Protein AF-A0AB34FHB7-F1 (afdb_monomer_lite)

pLDDT: mean 88.12, std 9.88, range [43.81, 97.0]

Organism: NCBI:txid1247861

InterPro domains:
  IPR056884 Nephrocystin 3-like, N-terminal [PF24883] (5-107)

Sequence (128 aa):
MLCTSKFISTIAADLARRQPATARCIKDAIDSEPTILKKAMREQFDKLILGPISMVSQDLRRTEPIVIIVDALDECEREDDIKLMIHLFSRTRMLQSLRLKIFLTGRPEMPIRLGFKAIEGKYQGLIL

Foldseek 3Di:
DACFLCVLVVVLVVCCVVPVQLVVQQVVLCVVPVCQSVDGRLSSCVRRPVRSCVVCVVVQLPDDAAEAEAEALVPHPDLVVSLVVLVSVLCCVVVVSGSYYYHYDHDPDPSNVVSCVVSPPSDDDDDD

Radius of gyration: 14.53 Å; chains: 1; bounding box: 34×25×39 Å

Structure (mmCIF, N/CA/C/O backbone):
data_AF-A0AB34FHB7-F1
#
_entry.id   AF-A0AB34FHB7-F1
#
loop_
_atom_site.group_PDB
_atom_site.id
_atom_site.type_symbol
_atom_site.label_atom_id
_atom_site.label_alt_id
_atom_site.label_comp_id
_atom_site.label_asym_id
_atom_site.label_entity_id
_atom_site.label_seq_id
_atom_site.pdbx_PDB_ins_code
_atom_site.Cartn_x
_atom_site.Cartn_y
_atom_site.Cartn_z
_atom_site.occupancy
_atom_site.B_iso_or_equiv
_atom_site.auth_seq_id
_atom_site.auth_comp_id
_atom_site.auth_asym_id
_atom_site.auth_atom_id
_atom_site.pdbx_PDB_model_num
ATOM 1 N N . MET A 1 1 ? 6.356 -10.202 14.260 1.00 43.81 1 MET A N 1
ATOM 2 C CA . MET A 1 1 ? 5.485 -10.214 13.070 1.00 43.81 1 MET A CA 1
ATOM 3 C C . MET A 1 1 ? 5.807 -8.963 12.252 1.00 43.81 1 MET A C 1
ATOM 5 O O . MET A 1 1 ? 5.460 -7.855 12.621 1.00 43.81 1 MET A O 1
ATOM 9 N N . LEU A 1 2 ? 6.620 -9.129 11.202 1.00 45.28 2 LEU A N 1
ATOM 10 C CA . LEU A 1 2 ? 7.305 -8.064 10.447 1.00 45.28 2 LEU A CA 1
ATOM 11 C C . LEU A 1 2 ? 6.360 -7.325 9.475 1.00 45.28 2 LEU A C 1
ATOM 13 O O . LEU A 1 2 ? 6.450 -7.543 8.266 1.00 45.28 2 LEU A O 1
ATOM 17 N N . CYS A 1 3 ? 5.474 -6.448 9.953 1.00 56.03 3 CYS A N 1
ATOM 18 C CA . CYS A 1 3 ? 4.493 -5.778 9.078 1.00 56.03 3 CYS A CA 1
ATOM 19 C C . CYS A 1 3 ? 5.084 -4.895 7.953 1.00 56.03 3 CYS A C 1
ATOM 21 O O . CYS A 1 3 ? 4.325 -4.396 7.132 1.00 56.03 3 CYS A O 1
ATOM 23 N N . THR A 1 4 ? 6.405 -4.679 7.848 1.00 61.41 4 THR A N 1
ATOM 24 C CA . THR A 1 4 ? 6.940 -3.647 6.937 1.00 61.41 4 THR A CA 1
ATOM 25 C C . THR A 1 4 ? 7.848 -4.071 5.811 1.00 61.41 4 THR A C 1
ATOM 27 O O . THR A 1 4 ? 7.691 -3.542 4.713 1.00 61.41 4 THR A O 1
ATOM 30 N N . SER A 1 5 ? 8.795 -4.986 6.015 1.00 67.44 5 SER A N 1
ATOM 31 C CA . SER A 1 5 ? 9.820 -5.207 4.982 1.00 67.44 5 SER A CA 1
ATOM 32 C C . SER A 1 5 ? 9.272 -5.877 3.721 1.00 67.44 5 SER A C 1
ATOM 34 O O . SER A 1 5 ? 9.874 -5.760 2.656 1.00 67.44 5 SER A O 1
ATOM 36 N N . LYS A 1 6 ? 8.127 -6.566 3.825 1.00 84.25 6 LYS A N 1
ATOM 37 C CA . LYS A 1 6 ? 7.547 -7.347 2.723 1.00 84.25 6 LYS A CA 1
ATOM 38 C C . LYS A 1 6 ? 6.094 -7.024 2.396 1.00 84.25 6 LYS A C 1
ATOM 40 O O . LYS A 1 6 ? 5.530 -7.645 1.502 1.00 84.25 6 LYS A O 1
ATOM 45 N N . PHE A 1 7 ? 5.469 -6.081 3.095 1.00 88.94 7 PHE A N 1
ATOM 46 C CA . PHE A 1 7 ? 4.037 -5.840 2.928 1.00 88.94 7 PHE A CA 1
ATOM 47 C C . PHE A 1 7 ? 3.704 -5.346 1.513 1.00 88.94 7 PHE A C 1
ATOM 49 O O . PHE A 1 7 ? 2.922 -5.967 0.796 1.00 88.94 7 PHE A O 1
ATOM 56 N N . ILE A 1 8 ? 4.387 -4.294 1.056 1.00 93.00 8 ILE A N 1
ATOM 57 C CA . ILE A 1 8 ? 4.168 -3.744 -0.288 1.00 93.00 8 ILE A CA 1
ATOM 58 C C . ILE A 1 8 ? 4.588 -4.722 -1.381 1.00 93.00 8 ILE A C 1
ATOM 60 O O . ILE A 1 8 ? 3.875 -4.878 -2.368 1.00 93.00 8 ILE A O 1
ATOM 64 N N . SER A 1 9 ? 5.722 -5.400 -1.212 1.00 93.69 9 SER A N 1
ATOM 65 C CA . SER A 1 9 ? 6.196 -6.368 -2.199 1.00 93.69 9 SER A CA 1
ATOM 66 C C . SER A 1 9 ? 5.276 -7.584 -2.321 1.00 93.69 9 SER A C 1
ATOM 68 O O . SER A 1 9 ? 5.111 -8.096 -3.425 1.00 93.69 9 SER A O 1
ATOM 70 N N . THR A 1 10 ? 4.607 -7.992 -1.238 1.00 93.75 10 THR A N 1
ATOM 71 C CA . THR A 1 10 ? 3.567 -9.034 -1.277 1.00 93.75 10 THR A CA 1
ATOM 72 C C . THR A 1 10 ? 2.365 -8.571 -2.095 1.00 93.75 10 THR A C 1
ATOM 74 O O . THR A 1 10 ? 1.939 -9.285 -3.001 1.00 93.75 10 THR A O 1
ATOM 77 N N . ILE A 1 11 ? 1.872 -7.348 -1.860 1.00 94.12 11 ILE A N 1
ATOM 78 C CA . ILE A 1 11 ? 0.784 -6.777 -2.670 1.00 94.12 11 ILE A CA 1
ATOM 79 C C . ILE A 1 11 ? 1.208 -6.677 -4.140 1.00 94.12 11 ILE A C 1
ATOM 81 O O . ILE A 1 11 ? 0.433 -7.041 -5.018 1.00 94.12 11 ILE A O 1
ATOM 85 N N . ALA A 1 12 ? 2.431 -6.223 -4.427 1.00 94.94 12 ALA A N 1
ATOM 86 C CA . ALA A 1 12 ? 2.936 -6.099 -5.792 1.00 94.94 12 ALA A CA 1
ATOM 87 C C . ALA A 1 12 ? 3.032 -7.463 -6.496 1.00 94.94 12 ALA A C 1
ATOM 89 O O . ALA A 1 12 ? 2.622 -7.593 -7.647 1.00 94.94 12 ALA A O 1
ATOM 90 N N . ALA A 1 13 ? 3.517 -8.495 -5.802 1.00 95.31 13 ALA A N 1
ATOM 91 C CA . ALA A 1 13 ? 3.572 -9.853 -6.337 1.00 95.31 13 ALA A CA 1
ATOM 92 C C . ALA A 1 13 ? 2.168 -10.405 -6.634 1.00 95.31 13 ALA A C 1
ATOM 94 O O . ALA A 1 13 ? 1.933 -10.966 -7.708 1.00 95.31 13 ALA A O 1
ATOM 95 N N . ASP A 1 14 ? 1.214 -10.201 -5.723 1.00 94.44 14 ASP A N 1
ATOM 96 C CA . ASP A 1 14 ? -0.176 -10.611 -5.927 1.00 94.44 14 ASP A CA 1
ATOM 97 C C . ASP A 1 14 ? -0.856 -9.845 -7.062 1.00 94.44 14 ASP A C 1
ATOM 99 O O . ASP A 1 14 ? -1.588 -10.441 -7.858 1.00 94.44 14 ASP A O 1
ATOM 103 N N . LEU A 1 15 ? -0.579 -8.548 -7.173 1.00 92.38 15 LEU A N 1
ATOM 104 C CA . LEU A 1 15 ? -1.065 -7.694 -8.245 1.00 92.38 15 LEU A CA 1
ATOM 105 C C . LEU A 1 15 ? -0.526 -8.161 -9.603 1.00 92.38 15 LEU A C 1
ATOM 107 O O . LEU A 1 15 ? -1.319 -8.395 -10.510 1.00 92.38 15 LEU A O 1
ATOM 111 N N . ALA A 1 16 ? 0.785 -8.392 -9.722 1.00 94.06 16 ALA A N 1
ATOM 112 C CA . ALA A 1 16 ? 1.406 -8.906 -10.943 1.00 94.06 16 ALA A CA 1
ATOM 113 C C . ALA A 1 16 ? 0.815 -10.261 -11.364 1.00 94.06 16 ALA A C 1
ATOM 115 O O . ALA A 1 16 ? 0.548 -10.492 -12.542 1.00 94.06 16 ALA A O 1
ATOM 116 N N . ARG A 1 17 ? 0.573 -11.151 -10.395 1.00 93.88 17 ARG A N 1
ATOM 117 C CA . ARG A 1 17 ? 0.011 -12.483 -10.645 1.00 93.88 17 ARG A CA 1
ATOM 118 C C . ARG A 1 17 ? -1.436 -12.431 -11.134 1.00 93.88 17 ARG A C 1
ATOM 120 O O . ARG A 1 17 ? -1.810 -13.207 -12.007 1.00 93.88 17 ARG A O 1
ATOM 127 N N . ARG A 1 18 ? -2.261 -11.561 -10.546 1.00 89.69 18 ARG A N 1
ATOM 128 C CA . ARG A 1 18 ? -3.704 -11.472 -10.844 1.00 89.69 18 ARG A CA 1
ATOM 129 C C . ARG A 1 18 ? -4.017 -10.542 -12.009 1.00 89.69 18 ARG A C 1
ATOM 131 O O . ARG A 1 18 ? -5.057 -10.696 -12.639 1.00 89.69 18 ARG A O 1
ATOM 138 N N . GLN A 1 19 ? -3.138 -9.583 -12.281 1.00 87.62 19 GLN A N 1
ATOM 139 C CA . GLN A 1 19 ? -3.307 -8.593 -13.328 1.00 87.62 19 GLN A CA 1
ATOM 140 C C . GLN A 1 19 ? -2.061 -8.543 -14.224 1.00 87.62 19 GLN A C 1
ATOM 142 O O . GLN A 1 19 ? -1.160 -7.728 -13.987 1.00 87.62 19 GLN A O 1
ATOM 147 N N . PRO A 1 20 ? -2.014 -9.372 -15.285 1.00 87.19 20 PRO A N 1
ATOM 148 C CA . PRO A 1 20 ? -0.864 -9.468 -16.181 1.00 87.19 20 PRO A CA 1
ATOM 149 C C . PRO A 1 20 ? -0.419 -8.129 -16.778 1.00 87.19 20 PRO A C 1
ATOM 151 O O . PRO A 1 20 ? 0.776 -7.927 -16.985 1.00 87.19 20 PRO A O 1
ATOM 154 N N . ALA A 1 21 ? -1.347 -7.186 -16.988 1.00 87.44 21 ALA A N 1
ATOM 155 C CA . ALA A 1 21 ? -1.013 -5.847 -17.473 1.00 87.44 21 ALA A CA 1
ATOM 156 C C . ALA A 1 21 ? -0.006 -5.141 -16.542 1.00 87.44 21 ALA A C 1
ATOM 158 O O . ALA A 1 21 ? 0.968 -4.547 -16.998 1.00 87.44 21 ALA A O 1
ATOM 159 N N . THR A 1 22 ? -0.184 -5.272 -15.224 1.00 91.31 22 THR A N 1
ATOM 160 C CA . THR A 1 22 ? 0.716 -4.660 -14.230 1.00 91.31 22 THR A CA 1
ATOM 161 C C . THR A 1 22 ? 2.047 -5.397 -14.090 1.00 91.31 22 THR A C 1
ATOM 163 O O . THR A 1 22 ? 3.035 -4.778 -13.698 1.00 91.31 22 THR A O 1
ATOM 166 N N . ALA A 1 23 ? 2.108 -6.691 -14.431 1.00 93.19 23 ALA A N 1
ATOM 167 C CA . ALA A 1 23 ? 3.284 -7.530 -14.206 1.00 93.19 23 ALA A CA 1
ATOM 168 C C . ALA A 1 23 ? 4.527 -7.004 -14.932 1.00 93.19 23 ALA A C 1
ATOM 170 O O . ALA A 1 23 ? 5.604 -6.940 -14.340 1.00 93.19 23 ALA A O 1
ATOM 171 N N . ARG A 1 24 ? 4.369 -6.570 -16.192 1.00 93.50 24 ARG A N 1
ATOM 172 C CA . ARG A 1 24 ? 5.469 -5.978 -16.965 1.00 93.50 24 ARG A CA 1
ATOM 173 C C . ARG A 1 24 ? 5.974 -4.691 -16.311 1.00 93.50 24 ARG A C 1
ATOM 175 O O . ARG A 1 24 ? 7.165 -4.575 -16.069 1.00 93.50 24 ARG A O 1
ATOM 182 N N . CYS A 1 25 ? 5.076 -3.779 -15.937 1.00 94.19 25 CYS A N 1
ATOM 183 C CA . CYS A 1 25 ? 5.455 -2.520 -15.290 1.00 94.19 25 CYS A CA 1
ATOM 184 C C . CYS A 1 25 ? 6.152 -2.735 -13.936 1.00 94.19 25 CYS A C 1
ATOM 186 O O . CYS A 1 25 ? 7.097 -2.023 -13.611 1.00 94.19 25 CYS A O 1
ATOM 188 N N . ILE A 1 26 ? 5.706 -3.721 -13.149 1.00 9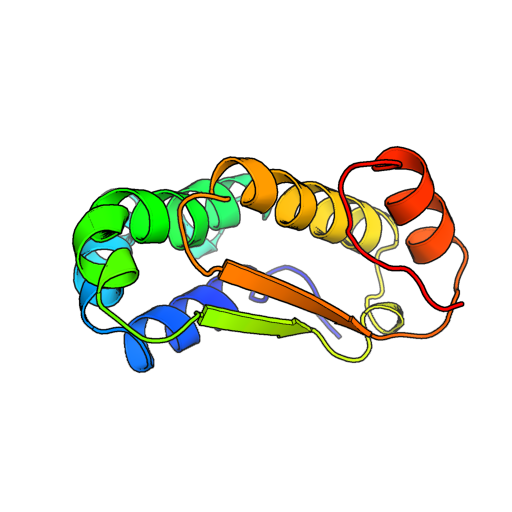6.44 26 ILE A N 1
ATOM 189 C CA . ILE A 1 26 ? 6.343 -4.083 -11.874 1.00 96.44 26 ILE A CA 1
ATOM 190 C C . ILE A 1 26 ? 7.744 -4.648 -12.115 1.00 96.44 26 ILE A C 1
ATOM 192 O O . ILE A 1 26 ? 8.685 -4.250 -11.430 1.00 96.44 26 ILE A O 1
ATOM 196 N N . LYS A 1 27 ? 7.897 -5.541 -13.100 1.00 96.12 27 LYS A N 1
ATOM 197 C CA . LYS A 1 27 ? 9.203 -6.075 -13.496 1.00 96.12 27 LYS A CA 1
ATOM 198 C C . LYS A 1 27 ? 10.144 -4.949 -13.926 1.00 96.12 27 LYS A C 1
ATOM 200 O O . LYS A 1 27 ? 11.239 -4.857 -13.388 1.00 96.12 27 LYS A O 1
ATOM 205 N N . ASP A 1 28 ? 9.698 -4.064 -14.812 1.00 95.44 28 ASP A N 1
ATOM 206 C CA . ASP A 1 28 ? 10.509 -2.949 -15.310 1.00 95.44 28 ASP A CA 1
ATOM 207 C C . ASP A 1 28 ? 10.939 -2.004 -14.172 1.00 95.44 28 ASP A C 1
ATOM 209 O O . ASP A 1 28 ? 12.072 -1.519 -14.160 1.00 95.44 28 ASP A O 1
ATOM 213 N N . ALA A 1 29 ? 10.071 -1.775 -13.178 1.00 95.94 29 ALA A N 1
ATOM 214 C CA . ALA A 1 29 ? 10.405 -0.995 -11.987 1.00 95.94 29 ALA A CA 1
ATOM 215 C C . ALA A 1 29 ? 11.492 -1.664 -11.124 1.00 95.94 29 ALA A C 1
ATOM 217 O O . ALA A 1 29 ? 12.367 -0.969 -10.607 1.00 95.94 29 ALA A O 1
ATOM 218 N N . ILE A 1 30 ? 11.458 -2.994 -10.981 1.00 96.44 30 ILE A N 1
ATOM 219 C CA . ILE A 1 30 ? 12.480 -3.766 -10.256 1.00 96.44 30 ILE A CA 1
ATOM 220 C C . ILE A 1 30 ? 13.795 -3.795 -11.040 1.00 96.44 30 ILE A C 1
ATOM 222 O O . ILE A 1 30 ? 14.850 -3.571 -10.454 1.00 96.44 30 ILE A O 1
ATOM 226 N N . ASP A 1 31 ? 13.739 -4.023 -12.351 1.00 97.00 31 ASP A N 1
ATOM 227 C CA . ASP A 1 31 ? 14.919 -4.051 -13.221 1.00 97.00 31 ASP A CA 1
ATOM 228 C C . ASP A 1 31 ? 15.625 -2.683 -13.236 1.00 97.00 31 ASP A C 1
ATOM 230 O O . ASP A 1 31 ? 16.852 -2.608 -13.182 1.00 97.00 31 ASP A O 1
ATOM 234 N N . SER A 1 32 ? 14.849 -1.592 -13.241 1.00 96.56 32 SER A N 1
ATOM 235 C CA . SER A 1 32 ? 15.370 -0.218 -13.191 1.00 96.56 32 SER A CA 1
ATOM 236 C C . SER A 1 32 ? 15.947 0.161 -11.823 1.00 96.56 32 SER A C 1
ATOM 238 O O . SER A 1 32 ? 16.826 1.017 -11.739 1.00 96.56 32 SER A O 1
ATOM 240 N N . GLU A 1 33 ? 15.457 -0.442 -10.738 1.00 96.12 33 GLU A N 1
ATOM 241 C CA . GLU A 1 33 ? 15.951 -0.196 -9.383 1.00 96.12 33 GLU A CA 1
ATOM 242 C C . GLU A 1 33 ? 15.991 -1.492 -8.555 1.00 96.12 33 GLU A C 1
ATOM 244 O O . GLU A 1 33 ? 15.102 -1.747 -7.735 1.00 96.12 33 GLU A O 1
ATOM 249 N N . PRO A 1 34 ? 17.062 -2.300 -8.685 1.00 94.25 34 PRO A N 1
ATOM 250 C CA . PRO A 1 34 ? 17.152 -3.614 -8.036 1.00 94.25 34 PRO A CA 1
ATOM 251 C C . PRO A 1 34 ? 17.088 -3.578 -6.500 1.00 94.25 34 PRO A C 1
ATOM 253 O O . PRO A 1 34 ? 16.835 -4.589 -5.845 1.00 94.25 34 PRO A O 1
ATOM 256 N N . THR A 1 35 ? 17.323 -2.412 -5.893 1.00 94.94 35 THR A N 1
ATOM 257 C CA . THR A 1 35 ? 17.263 -2.203 -4.441 1.00 94.94 35 THR A CA 1
ATOM 258 C C . THR A 1 35 ? 15.878 -1.797 -3.936 1.00 94.94 35 THR A C 1
ATOM 260 O O . THR A 1 35 ? 15.722 -1.648 -2.723 1.00 94.94 35 THR A O 1
ATOM 263 N N . ILE A 1 36 ? 14.863 -1.666 -4.804 1.00 95.06 36 ILE A N 1
ATOM 264 C CA . ILE A 1 36 ? 13.528 -1.157 -4.444 1.00 95.06 36 ILE A CA 1
ATOM 265 C C . ILE A 1 36 ? 12.900 -1.902 -3.260 1.00 95.06 36 ILE A C 1
ATOM 267 O O . ILE A 1 36 ? 12.346 -1.279 -2.361 1.00 95.06 36 ILE A O 1
ATOM 271 N N . LEU A 1 37 ? 13.077 -3.222 -3.172 1.00 91.19 37 LEU A N 1
ATOM 272 C CA . LEU A 1 37 ? 12.530 -4.048 -2.085 1.00 91.19 37 LEU A CA 1
ATOM 273 C C . LEU A 1 37 ? 13.157 -3.767 -0.708 1.00 91.19 37 LEU A C 1
ATOM 275 O O . LEU A 1 37 ? 12.619 -4.187 0.313 1.00 91.19 37 LEU A O 1
ATOM 279 N N . LYS A 1 38 ? 14.298 -3.072 -0.669 1.00 91.06 38 LYS A N 1
ATOM 280 C CA . LYS A 1 38 ? 14.984 -2.652 0.563 1.00 91.06 38 LYS A CA 1
ATOM 281 C C . LYS A 1 38 ? 14.686 -1.197 0.931 1.00 91.06 38 LYS A C 1
ATOM 283 O O . LYS A 1 38 ? 15.161 -0.725 1.960 1.00 91.06 38 LYS A O 1
ATOM 288 N N . LYS A 1 39 ? 13.938 -0.476 0.092 1.00 92.19 39 LYS A N 1
ATOM 289 C CA . LYS A 1 39 ? 13.611 0.935 0.305 1.00 92.19 39 LYS A CA 1
ATOM 290 C C . LYS A 1 39 ? 12.439 1.130 1.254 1.00 92.19 39 LYS A C 1
ATOM 292 O O . LYS A 1 39 ? 11.745 0.180 1.617 1.00 92.19 39 LYS A O 1
ATOM 297 N N . ALA A 1 40 ? 12.206 2.385 1.632 1.00 92.12 40 ALA A N 1
ATOM 298 C CA . ALA A 1 40 ? 11.080 2.765 2.468 1.00 92.12 40 ALA A CA 1
ATOM 299 C C . ALA A 1 40 ? 9.741 2.329 1.848 1.00 92.12 40 ALA A C 1
ATOM 301 O O . ALA A 1 40 ? 9.555 2.370 0.631 1.00 92.12 40 ALA A O 1
ATOM 302 N N . MET A 1 41 ? 8.774 1.986 2.705 1.00 92.00 41 MET A N 1
ATOM 303 C CA . MET A 1 41 ? 7.427 1.558 2.302 1.00 92.00 41 MET A CA 1
ATOM 304 C C . MET A 1 41 ? 6.769 2.530 1.311 1.00 92.00 41 MET A C 1
ATOM 306 O O . MET A 1 41 ? 6.124 2.098 0.362 1.00 92.00 41 MET A O 1
ATOM 310 N N . ARG A 1 42 ? 6.967 3.842 1.501 1.00 93.88 42 ARG A N 1
ATOM 311 C CA . ARG A 1 42 ? 6.457 4.877 0.591 1.00 93.88 42 ARG A CA 1
ATOM 312 C C . ARG A 1 42 ? 7.011 4.720 -0.826 1.00 93.88 42 ARG A C 1
ATOM 314 O O . ARG A 1 42 ? 6.230 4.713 -1.769 1.00 93.88 42 ARG A O 1
ATOM 321 N N . GLU A 1 43 ? 8.325 4.558 -0.966 1.00 94.69 43 GLU A N 1
ATOM 322 C CA . GLU A 1 43 ? 8.968 4.386 -2.275 1.00 94.69 43 GLU A CA 1
ATOM 323 C C . GLU A 1 43 ? 8.525 3.085 -2.944 1.00 94.69 43 GLU A C 1
ATOM 325 O O . GLU A 1 43 ? 8.194 3.086 -4.129 1.00 94.69 43 GLU A O 1
ATOM 330 N N . GLN A 1 44 ? 8.446 1.993 -2.176 1.00 95.19 44 GLN A N 1
ATOM 331 C CA . GLN A 1 44 ? 7.911 0.731 -2.683 1.00 95.19 44 GLN A CA 1
ATOM 332 C C . GLN A 1 44 ? 6.469 0.900 -3.171 1.00 95.19 44 GLN A C 1
ATOM 334 O O . GLN A 1 44 ? 6.133 0.434 -4.253 1.00 95.19 44 GLN A O 1
ATOM 339 N N . PHE A 1 45 ? 5.610 1.576 -2.405 1.00 94.38 45 PHE A N 1
ATOM 340 C CA . PHE A 1 45 ? 4.205 1.760 -2.767 1.00 94.38 45 PHE A CA 1
ATOM 341 C C . PHE A 1 45 ? 4.054 2.601 -4.036 1.00 94.38 45 PHE A C 1
ATOM 343 O O . PHE A 1 45 ? 3.297 2.243 -4.939 1.00 94.38 45 PHE A O 1
ATOM 350 N N . ASP A 1 46 ? 4.817 3.688 -4.134 1.00 94.25 46 ASP A N 1
ATOM 351 C CA . ASP A 1 46 ? 4.785 4.577 -5.290 1.00 94.25 46 ASP A CA 1
ATOM 352 C C . ASP A 1 46 ? 5.236 3.853 -6.566 1.00 94.25 46 ASP A C 1
ATOM 354 O O . ASP A 1 46 ? 4.563 3.943 -7.594 1.00 94.25 46 ASP A O 1
ATOM 358 N N . LYS A 1 47 ? 6.333 3.088 -6.499 1.00 95.50 47 LYS A N 1
ATOM 359 C CA . LY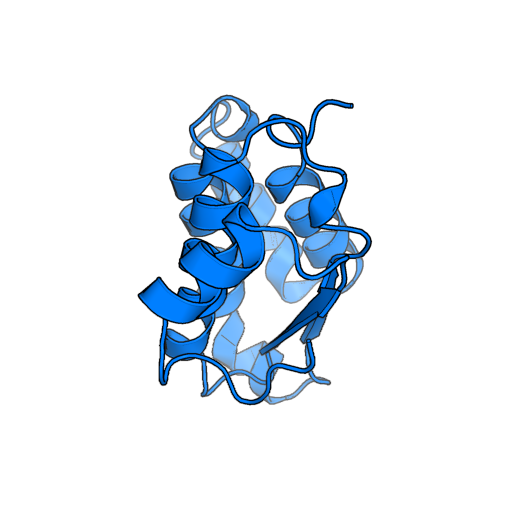S A 1 47 ? 6.928 2.441 -7.679 1.00 95.50 47 LYS A CA 1
ATOM 360 C C . LYS A 1 47 ? 6.340 1.080 -8.031 1.00 95.50 47 LYS A C 1
ATOM 362 O O . LYS A 1 47 ? 6.335 0.731 -9.205 1.00 95.50 47 LYS A O 1
ATOM 367 N N . LEU A 1 48 ? 5.860 0.313 -7.055 1.00 95.75 48 LEU A N 1
ATOM 368 C CA . LEU A 1 48 ? 5.390 -1.061 -7.276 1.00 95.75 48 LEU A CA 1
ATOM 369 C C . LEU A 1 48 ? 3.864 -1.184 -7.297 1.00 95.75 48 LEU A C 1
ATOM 371 O O . LEU A 1 48 ? 3.358 -2.176 -7.812 1.00 95.75 48 LEU A O 1
ATOM 375 N N . ILE A 1 49 ? 3.127 -0.196 -6.773 1.00 93.50 49 ILE A N 1
ATOM 376 C CA . ILE A 1 49 ? 1.656 -0.212 -6.751 1.00 93.50 49 ILE A CA 1
ATOM 377 C C . ILE A 1 49 ? 1.086 0.935 -7.587 1.00 93.50 49 ILE A C 1
ATOM 379 O O . ILE A 1 49 ? 0.456 0.689 -8.615 1.00 93.50 49 ILE A O 1
ATOM 383 N N . LEU A 1 50 ? 1.316 2.192 -7.185 1.00 91.56 50 LEU A N 1
ATOM 384 C CA . LEU A 1 50 ? 0.704 3.346 -7.857 1.00 91.56 50 LEU A CA 1
ATOM 385 C C . LEU A 1 50 ? 1.185 3.501 -9.301 1.00 91.56 50 LEU A C 1
ATOM 387 O O . LEU A 1 50 ? 0.357 3.684 -10.194 1.00 91.56 50 LEU A O 1
ATOM 391 N N . GLY A 1 51 ? 2.497 3.425 -9.534 1.00 92.38 51 GLY A N 1
ATOM 392 C CA . GLY A 1 51 ? 3.095 3.542 -10.864 1.00 92.38 51 GLY A CA 1
ATOM 393 C C . GLY A 1 51 ? 2.513 2.528 -11.855 1.00 92.38 51 GLY A C 1
ATOM 394 O O . GLY A 1 51 ? 1.885 2.948 -12.829 1.00 92.38 51 GLY A O 1
ATOM 395 N N . PRO A 1 52 ? 2.625 1.213 -11.589 1.00 92.12 52 PRO A N 1
ATOM 396 C CA . PRO A 1 52 ? 2.098 0.171 -12.464 1.00 92.12 52 PRO A CA 1
ATOM 397 C C . PRO A 1 52 ? 0.603 0.321 -12.748 1.00 92.12 52 PRO A C 1
ATOM 399 O O . PRO A 1 52 ? 0.202 0.302 -13.908 1.00 92.12 52 PRO A O 1
ATOM 402 N N . ILE A 1 53 ? -0.221 0.552 -11.720 1.00 90.00 53 ILE A N 1
ATOM 403 C CA . ILE A 1 53 ? -1.672 0.737 -11.888 1.00 90.00 53 ILE A CA 1
ATOM 404 C C . ILE A 1 53 ? -1.982 1.966 -12.758 1.00 90.00 53 ILE A C 1
ATOM 406 O O . ILE A 1 53 ? -2.882 1.920 -13.597 1.00 90.00 53 ILE A O 1
ATOM 410 N N . SER A 1 54 ? -1.228 3.055 -12.594 1.00 88.69 54 SER A N 1
ATOM 411 C CA . SER A 1 54 ? -1.402 4.273 -13.395 1.00 88.69 54 SER A CA 1
ATOM 412 C C . SER A 1 54 ? -1.015 4.056 -14.860 1.00 88.69 54 SER A C 1
ATOM 414 O O . SER A 1 54 ? -1.725 4.514 -15.757 1.00 88.69 54 SER A O 1
ATOM 416 N N . MET A 1 55 ? 0.077 3.330 -15.113 1.00 88.25 55 MET A N 1
ATOM 417 C CA . MET A 1 55 ? 0.575 3.049 -16.465 1.00 88.25 55 MET A CA 1
ATOM 418 C C . MET A 1 55 ? -0.391 2.188 -17.277 1.00 88.25 55 MET A C 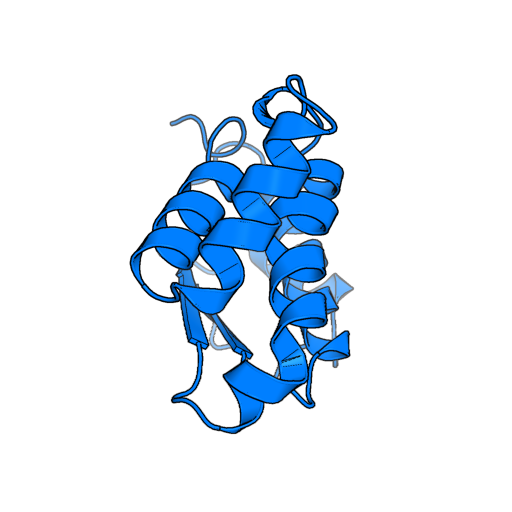1
ATOM 420 O O . MET A 1 55 ? -0.583 2.445 -18.461 1.00 88.25 55 MET A O 1
ATOM 424 N N . VAL A 1 56 ? -1.054 1.218 -16.642 1.00 85.81 56 VAL A N 1
ATOM 425 C CA . VAL A 1 56 ? -2.033 0.344 -17.317 1.00 85.81 56 VAL A CA 1
ATOM 426 C C . VAL A 1 56 ? -3.475 0.801 -17.141 1.00 85.81 56 VAL A C 1
ATOM 428 O O . VAL A 1 56 ? -4.420 0.041 -17.336 1.00 85.81 56 VAL A O 1
ATOM 431 N N . SER A 1 57 ? -3.664 2.067 -16.778 1.00 81.69 57 SER A N 1
ATOM 432 C CA . SER A 1 57 ? -4.968 2.644 -16.461 1.00 81.69 57 SER A CA 1
ATOM 433 C C . SER A 1 57 ? -6.026 2.422 -17.549 1.00 81.69 57 SER A C 1
ATOM 435 O O . SER A 1 57 ? -7.187 2.161 -17.235 1.00 81.69 57 SER A O 1
ATOM 437 N N . GLN A 1 58 ? -5.647 2.494 -18.826 1.00 79.25 58 GLN A N 1
ATOM 438 C CA . GLN A 1 58 ? -6.565 2.268 -19.946 1.00 79.25 58 GLN A CA 1
ATOM 439 C C . GLN A 1 58 ? -7.014 0.807 -20.057 1.00 79.25 58 GLN A C 1
ATOM 441 O O . GLN A 1 58 ? -8.206 0.555 -20.249 1.00 79.25 58 GLN A O 1
ATOM 446 N N . ASP A 1 59 ? -6.093 -0.138 -19.869 1.00 78.50 59 ASP A N 1
ATOM 447 C CA . ASP A 1 59 ? -6.393 -1.571 -19.881 1.00 78.50 59 ASP A CA 1
ATOM 448 C C . ASP A 1 59 ? -7.281 -1.932 -18.685 1.00 78.50 59 ASP A C 1
ATOM 450 O O . ASP A 1 59 ? -8.324 -2.567 -18.843 1.00 78.50 59 ASP A O 1
ATOM 454 N N . LEU A 1 60 ? -6.948 -1.408 -17.499 1.00 76.75 60 LEU A N 1
ATOM 455 C CA . LEU A 1 60 ? -7.702 -1.628 -16.261 1.00 76.75 60 LEU A CA 1
ATOM 456 C C . LEU A 1 60 ? -9.122 -1.067 -16.294 1.00 76.75 60 LEU A C 1
ATOM 458 O O . LEU A 1 60 ? -10.023 -1.606 -15.654 1.00 76.75 60 LEU A O 1
ATOM 462 N N . ARG A 1 61 ? -9.362 0.019 -17.036 1.00 74.06 61 ARG A N 1
ATOM 463 C CA . ARG A 1 61 ? -10.719 0.563 -17.199 1.00 74.06 61 ARG A CA 1
ATOM 464 C C . ARG A 1 61 ? -11.651 -0.414 -17.902 1.00 74.06 61 ARG A C 1
ATOM 466 O O . ARG A 1 61 ? -12.858 -0.335 -17.678 1.00 74.06 61 ARG A O 1
ATOM 473 N N . ARG A 1 62 ? -11.119 -1.325 -18.719 1.00 74.31 62 ARG A N 1
ATOM 474 C CA . ARG A 1 62 ? -11.890 -2.335 -19.456 1.00 74.31 62 ARG A CA 1
ATOM 475 C C . ARG A 1 62 ? -12.047 -3.648 -18.686 1.00 74.31 62 ARG A C 1
ATOM 477 O O . ARG A 1 62 ? -12.868 -4.464 -19.085 1.00 74.31 62 ARG A O 1
ATOM 484 N N . THR A 1 63 ? -11.318 -3.834 -17.587 1.00 75.75 63 THR A N 1
ATOM 485 C CA . THR A 1 63 ? -11.363 -5.050 -16.763 1.00 75.75 63 THR A CA 1
ATOM 486 C C . THR A 1 63 ? -12.199 -4.871 -15.498 1.00 75.75 63 THR A C 1
ATOM 488 O O . THR A 1 63 ? -12.677 -3.779 -15.183 1.00 75.75 63 THR A O 1
ATOM 491 N N . GLU A 1 64 ? -12.348 -5.957 -14.744 1.00 80.75 64 GLU A N 1
ATOM 492 C CA . GLU A 1 64 ? -12.959 -5.941 -13.418 1.00 80.75 64 GLU A CA 1
ATOM 493 C C . GLU A 1 64 ? -12.215 -5.024 -12.426 1.00 80.75 64 GLU A C 1
ATOM 495 O O . GLU A 1 64 ? -11.008 -4.789 -12.578 1.00 80.75 64 GLU A O 1
ATOM 500 N N . PRO A 1 65 ? -12.919 -4.499 -11.401 1.00 84.81 65 PRO A N 1
ATOM 501 C CA . PRO A 1 65 ? -12.306 -3.771 -10.299 1.00 84.81 65 PRO A CA 1
ATOM 502 C C . PRO A 1 65 ? -11.170 -4.550 -9.632 1.00 84.81 65 PRO A C 1
ATOM 504 O O . PRO A 1 65 ? -11.298 -5.740 -9.351 1.00 84.81 65 PRO A O 1
ATOM 507 N N . ILE A 1 66 ? -10.089 -3.852 -9.288 1.00 87.00 66 ILE A N 1
ATOM 508 C CA . ILE A 1 66 ? -9.049 -4.401 -8.416 1.00 87.00 66 ILE A CA 1
ATOM 509 C C . ILE A 1 66 ? -9.453 -4.085 -6.982 1.00 87.00 66 ILE A C 1
ATOM 511 O O . ILE A 1 66 ? -9.669 -2.925 -6.633 1.00 87.00 66 ILE A O 1
ATOM 515 N N . VAL A 1 67 ? -9.539 -5.112 -6.145 1.00 90.19 67 VAL A N 1
ATOM 516 C CA . VAL A 1 67 ? -9.845 -4.956 -4.723 1.00 90.19 67 VAL A CA 1
ATOM 517 C C . VAL A 1 67 ? -8.670 -5.474 -3.909 1.00 90.19 67 VAL A C 1
ATOM 519 O O . VAL A 1 67 ? -8.281 -6.631 -4.048 1.00 90.19 67 VAL A O 1
ATOM 522 N N . ILE A 1 68 ? -8.108 -4.609 -3.069 1.00 91.50 68 ILE A N 1
ATOM 523 C CA . ILE A 1 68 ? -7.071 -4.961 -2.099 1.00 91.50 68 ILE A CA 1
ATOM 524 C C . ILE A 1 68 ? -7.739 -5.030 -0.730 1.00 91.50 68 ILE A C 1
ATOM 526 O O . ILE A 1 68 ? -8.341 -4.053 -0.287 1.00 91.50 68 ILE A O 1
ATOM 530 N N . ILE A 1 69 ? -7.642 -6.182 -0.075 1.00 93.25 69 ILE A N 1
ATOM 531 C CA . ILE A 1 69 ? -8.149 -6.394 1.281 1.00 93.25 69 ILE A CA 1
ATOM 532 C C . ILE A 1 69 ? -6.937 -6.603 2.180 1.00 93.25 69 ILE A C 1
ATOM 534 O O . ILE A 1 69 ? -6.110 -7.472 1.906 1.00 93.25 69 ILE A O 1
ATOM 538 N N . VAL A 1 70 ? -6.823 -5.783 3.218 1.00 92.75 70 VAL A N 1
ATOM 539 C CA . VAL A 1 70 ? -5.793 -5.899 4.248 1.00 92.75 70 VAL A CA 1
ATOM 540 C C . VAL A 1 70 ? -6.494 -6.263 5.538 1.00 92.75 70 VAL A C 1
ATOM 542 O O . VAL A 1 70 ? -7.244 -5.445 6.072 1.00 92.75 70 VAL A O 1
ATOM 545 N N . ASP A 1 71 ? -6.258 -7.490 5.990 1.00 91.62 71 ASP A N 1
ATOM 546 C CA . ASP A 1 71 ? -6.848 -8.005 7.216 1.00 91.62 71 ASP A CA 1
ATOM 547 C C . ASP A 1 71 ? -5.939 -7.824 8.428 1.00 91.62 71 ASP A C 1
ATOM 549 O O . ASP A 1 71 ? -4.715 -7.790 8.282 1.00 91.62 71 ASP A O 1
ATOM 553 N N . ALA A 1 72 ? -6.568 -7.700 9.600 1.00 92.06 72 ALA A N 1
ATOM 554 C CA . ALA A 1 72 ? -5.924 -7.572 10.904 1.00 92.06 72 ALA A CA 1
ATOM 555 C C . ALA A 1 72 ? -4.829 -6.485 10.950 1.00 92.06 72 ALA A C 1
ATOM 557 O O . ALA A 1 72 ? -3.706 -6.723 11.392 1.00 92.06 72 ALA A O 1
ATOM 558 N N . LEU A 1 73 ? -5.142 -5.272 10.472 1.00 91.44 73 LEU A N 1
ATOM 559 C CA . LEU A 1 73 ? -4.194 -4.149 10.430 1.00 91.44 73 LEU A CA 1
ATOM 560 C C . LEU A 1 73 ? -3.642 -3.771 11.819 1.00 91.44 73 LEU A C 1
ATOM 562 O O . LEU A 1 73 ? -2.533 -3.250 11.920 1.00 91.44 73 LEU A O 1
ATOM 566 N N . ASP A 1 74 ? -4.409 -4.021 12.876 1.00 90.62 74 ASP A N 1
ATOM 567 C CA . ASP A 1 74 ? -4.028 -3.802 14.273 1.00 90.62 74 ASP A CA 1
ATOM 568 C C . ASP A 1 74 ? -2.928 -4.750 14.773 1.00 90.62 74 ASP A C 1
ATOM 570 O O . ASP A 1 74 ? -2.223 -4.409 15.713 1.00 90.62 74 ASP A O 1
ATOM 574 N N . GLU A 1 75 ? -2.690 -5.884 14.108 1.00 89.94 75 GLU A N 1
ATOM 575 C CA . GLU A 1 75 ? -1.598 -6.811 14.455 1.00 89.94 75 GLU A CA 1
ATOM 576 C C . GLU A 1 75 ? -0.213 -6.297 14.003 1.00 89.94 75 GLU A C 1
ATOM 578 O O . GLU A 1 75 ? 0.820 -6.946 14.203 1.00 89.94 75 GLU A O 1
ATOM 583 N N . CYS A 1 76 ? -0.152 -5.117 13.376 1.00 88.31 76 CYS A N 1
ATOM 584 C CA . CYS A 1 76 ? 1.108 -4.475 13.037 1.00 88.31 76 CYS A CA 1
ATOM 585 C C . CYS A 1 76 ? 1.770 -3.835 14.266 1.00 88.31 76 CYS A C 1
ATOM 587 O O . CYS A 1 76 ? 1.306 -2.837 14.805 1.00 88.31 76 CYS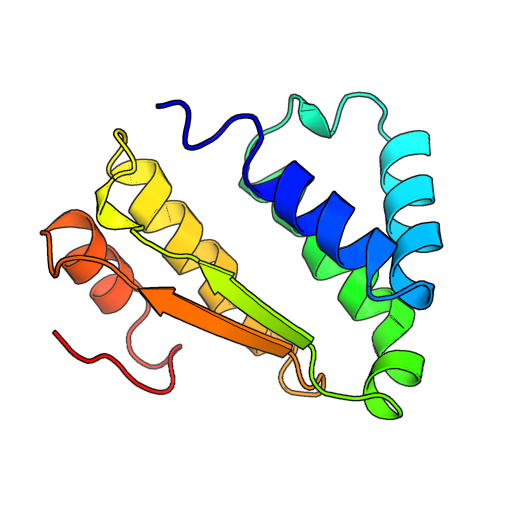 A O 1
ATOM 589 N N . GLU A 1 77 ? 2.950 -4.344 14.627 1.00 83.62 77 GLU A N 1
ATOM 590 C CA . GLU A 1 77 ? 3.691 -3.949 15.838 1.00 83.62 77 GLU A CA 1
ATOM 591 C C . GLU A 1 77 ? 4.039 -2.453 15.931 1.00 83.62 77 GLU A C 1
ATOM 593 O O . GLU A 1 77 ? 4.192 -1.913 17.025 1.00 83.62 77 GLU A O 1
ATOM 598 N N . ARG A 1 78 ? 4.220 -1.772 14.793 1.00 88.75 78 ARG A N 1
ATOM 599 C CA . ARG A 1 78 ? 4.647 -0.369 14.764 1.00 88.75 78 ARG A CA 1
ATOM 600 C C . ARG A 1 78 ? 3.482 0.538 14.391 1.00 88.75 78 ARG A C 1
ATOM 602 O O . ARG A 1 78 ? 3.058 0.585 13.237 1.00 88.75 78 ARG A O 1
ATOM 609 N N . GLU A 1 79 ? 3.043 1.346 15.351 1.00 91.31 79 GLU A N 1
ATOM 610 C CA . GLU A 1 79 ? 1.943 2.299 15.163 1.00 91.31 79 GLU A CA 1
ATOM 611 C C . GLU A 1 79 ? 2.154 3.262 13.984 1.00 91.31 79 GLU A C 1
ATOM 613 O O . GLU A 1 79 ? 1.208 3.617 13.277 1.00 91.31 79 GLU A O 1
ATOM 618 N N . ASP A 1 80 ? 3.394 3.706 13.771 1.00 90.62 80 ASP A N 1
ATOM 619 C CA . ASP A 1 80 ? 3.726 4.637 12.691 1.00 90.62 80 ASP A CA 1
ATOM 620 C C . ASP A 1 80 ? 3.561 4.003 11.310 1.00 90.62 80 ASP A C 1
ATOM 622 O O . ASP A 1 80 ? 3.218 4.700 10.353 1.00 90.62 80 ASP A O 1
ATOM 626 N N . ASP A 1 81 ? 3.716 2.683 11.202 1.00 90.19 81 ASP A N 1
ATOM 627 C CA . ASP A 1 81 ? 3.460 1.979 9.950 1.00 90.19 81 ASP A CA 1
ATOM 628 C C . ASP A 1 81 ? 1.982 1.859 9.658 1.00 90.19 81 ASP A C 1
ATOM 630 O O . ASP A 1 81 ? 1.590 2.052 8.514 1.00 90.19 81 ASP A O 1
ATOM 634 N N . ILE A 1 82 ? 1.156 1.612 10.677 1.00 92.31 82 ILE A N 1
ATOM 635 C CA . ILE A 1 82 ? -0.302 1.609 10.527 1.00 92.31 82 ILE A CA 1
ATOM 636 C C . ILE A 1 82 ? -0.755 2.963 9.969 1.00 92.31 82 ILE A C 1
ATOM 638 O O . ILE A 1 82 ? -1.446 3.032 8.948 1.00 92.31 82 ILE A O 1
ATOM 642 N N . LYS A 1 83 ? -0.305 4.062 10.591 1.00 94.06 83 LYS A N 1
ATOM 643 C CA . LYS A 1 83 ? -0.615 5.430 10.144 1.00 94.06 83 LYS A CA 1
ATOM 644 C C . LYS A 1 83 ? -0.098 5.680 8.723 1.00 94.06 83 LYS A C 1
ATOM 646 O O . LYS A 1 83 ? -0.821 6.245 7.898 1.00 94.06 83 LYS A O 1
ATOM 651 N N . LEU A 1 84 ? 1.126 5.242 8.414 1.00 93.50 84 LEU A N 1
ATOM 652 C CA . LEU A 1 84 ? 1.715 5.371 7.081 1.00 93.50 84 LEU A CA 1
ATOM 653 C C . LEU A 1 84 ? 0.929 4.576 6.034 1.00 93.50 84 LEU A C 1
ATOM 655 O O . LEU A 1 84 ? 0.645 5.118 4.971 1.00 93.50 84 LEU A O 1
ATOM 659 N N . MET A 1 85 ? 0.537 3.336 6.317 1.00 92.94 85 MET A N 1
ATOM 660 C CA . MET A 1 85 ? -0.246 2.492 5.414 1.00 92.94 85 MET A CA 1
ATOM 661 C C . MET A 1 85 ? -1.606 3.113 5.111 1.00 92.94 85 MET A C 1
ATOM 663 O O . MET A 1 85 ? -1.953 3.262 3.940 1.00 92.94 85 MET A O 1
ATOM 667 N N . ILE A 1 86 ? -2.336 3.557 6.140 1.00 94.31 86 ILE A N 1
ATOM 668 C CA . ILE A 1 86 ? -3.614 4.265 5.976 1.00 94.31 86 ILE A CA 1
ATOM 669 C C . ILE A 1 86 ? -3.420 5.500 5.085 1.00 94.31 86 ILE A C 1
ATOM 671 O O . ILE A 1 86 ? -4.165 5.715 4.124 1.00 94.31 86 ILE A O 1
ATOM 675 N N . HIS A 1 87 ? -2.370 6.283 5.343 1.00 94.69 87 HIS A N 1
ATOM 676 C CA . HIS A 1 87 ? -2.043 7.445 4.527 1.00 94.69 87 HIS A CA 1
ATOM 677 C C . HIS A 1 87 ? -1.732 7.073 3.068 1.00 94.69 87 HIS A C 1
ATOM 679 O O . HIS A 1 87 ? -2.288 7.684 2.153 1.00 94.69 87 HIS A O 1
ATOM 685 N N . LEU A 1 88 ? -0.876 6.077 2.827 1.00 93.50 88 LEU A N 1
ATOM 686 C CA . LEU A 1 88 ? -0.502 5.626 1.484 1.00 93.50 88 LEU A CA 1
ATOM 687 C C . LEU A 1 88 ? -1.718 5.112 0.712 1.00 93.50 88 LEU A C 1
ATOM 689 O O . LEU A 1 88 ? -1.951 5.537 -0.419 1.00 93.50 88 LEU A O 1
ATOM 693 N N . PHE A 1 89 ? -2.554 4.290 1.339 1.00 92.38 89 PHE A N 1
ATOM 694 C CA . PHE A 1 89 ? -3.768 3.786 0.714 1.00 92.38 89 PHE A CA 1
ATOM 695 C C . PHE A 1 89 ? -4.784 4.886 0.412 1.00 92.38 89 PHE A C 1
ATOM 697 O O . PHE A 1 89 ? -5.400 4.851 -0.654 1.00 92.38 89 PHE A O 1
ATOM 704 N N . SER A 1 90 ? -4.882 5.932 1.238 1.00 92.12 90 SER A N 1
ATOM 705 C CA . SER A 1 90 ? -5.734 7.093 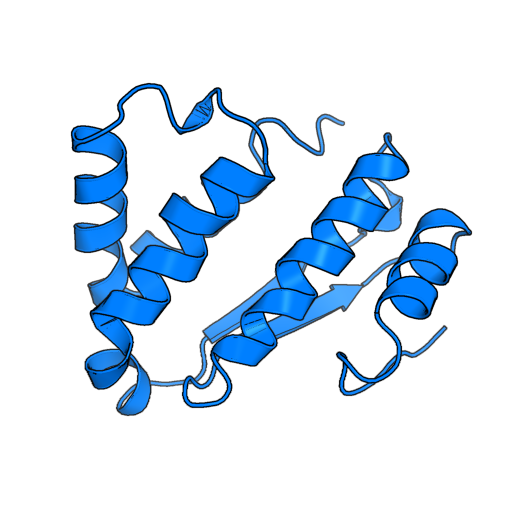0.933 1.00 92.12 90 SER A CA 1
ATOM 706 C C . SER A 1 90 ? -5.336 7.814 -0.365 1.00 92.12 90 SER A C 1
ATOM 708 O O . SER A 1 90 ? -6.185 8.395 -1.044 1.00 92.12 90 SER A O 1
ATOM 710 N N . ARG A 1 91 ? -4.054 7.741 -0.763 1.00 90.38 91 ARG A N 1
ATOM 711 C CA . ARG A 1 91 ? -3.549 8.347 -2.008 1.00 90.38 91 ARG A CA 1
ATOM 712 C C . ARG A 1 91 ? -4.034 7.615 -3.254 1.00 90.38 91 ARG A C 1
ATOM 714 O O . ARG A 1 91 ? -4.067 8.222 -4.320 1.00 90.38 91 ARG A O 1
ATOM 721 N N . THR A 1 92 ? -4.490 6.365 -3.140 1.00 84.31 92 THR A N 1
ATOM 722 C CA . THR A 1 92 ? -5.108 5.654 -4.275 1.00 84.31 92 THR A CA 1
ATOM 723 C C . THR A 1 92 ? -6.396 6.309 -4.748 1.00 84.31 92 THR A C 1
ATOM 725 O O . THR A 1 92 ? -6.782 6.122 -5.897 1.00 84.31 92 THR A O 1
ATOM 728 N N . ARG A 1 93 ? -7.012 7.177 -3.934 1.00 76.19 93 ARG A N 1
ATOM 729 C CA . ARG A 1 93 ? -8.104 8.028 -4.398 1.00 76.19 93 ARG A CA 1
ATOM 730 C C . ARG A 1 93 ? -7.673 8.933 -5.550 1.00 76.19 93 ARG A C 1
ATOM 732 O O . ARG A 1 93 ? -8.509 9.277 -6.357 1.00 76.19 93 ARG A O 1
ATOM 739 N N . MET A 1 94 ? -6.400 9.277 -5.733 1.00 69.12 94 MET A N 1
ATOM 740 C CA . MET A 1 94 ? -5.979 10.000 -6.948 1.00 69.12 94 MET A CA 1
ATOM 741 C C . MET A 1 94 ? -6.237 9.197 -8.235 1.00 69.12 94 MET A C 1
ATOM 743 O O . MET A 1 94 ? -6.301 9.754 -9.326 1.00 69.12 94 MET A O 1
ATOM 747 N N . LEU A 1 95 ? -6.448 7.891 -8.096 1.00 71.62 95 LEU A N 1
ATOM 748 C CA . LEU A 1 95 ? -6.754 6.960 -9.161 1.00 71.62 95 LEU A CA 1
ATOM 749 C C . LEU A 1 95 ? -8.260 6.655 -9.260 1.00 71.62 95 LEU A C 1
ATOM 751 O O . LEU A 1 95 ? -8.588 5.590 -9.754 1.00 71.62 95 LEU A O 1
ATOM 755 N N . GLN A 1 96 ? -9.194 7.539 -8.847 1.00 64.44 96 GLN A N 1
ATOM 756 C CA . GLN A 1 96 ? -10.655 7.240 -8.885 1.00 64.44 96 GLN A CA 1
ATOM 757 C C . GLN A 1 96 ? -11.171 6.820 -10.266 1.00 64.44 96 GLN A C 1
ATOM 759 O O . GLN A 1 96 ? -12.192 6.148 -10.374 1.00 64.44 96 GLN A O 1
ATOM 764 N N . SER A 1 97 ? -10.481 7.237 -11.330 1.00 61.72 97 SER A N 1
ATOM 765 C CA . SER A 1 97 ? -10.804 6.815 -12.694 1.00 61.72 97 SER A CA 1
ATOM 766 C C . SER A 1 97 ? -10.506 5.332 -12.967 1.00 61.72 97 SER A C 1
ATOM 768 O O . SER A 1 97 ? -10.899 4.793 -14.001 1.00 61.72 97 SER A O 1
ATOM 770 N N . LEU A 1 98 ? -9.816 4.682 -12.033 1.00 68.81 98 LEU A N 1
ATOM 771 C CA . LEU A 1 98 ? -9.531 3.264 -11.971 1.00 68.81 98 LEU A CA 1
ATOM 772 C C . LEU A 1 98 ? -10.418 2.643 -10.910 1.00 68.81 98 LEU A C 1
ATOM 774 O O . LEU A 1 98 ? -10.611 3.186 -9.824 1.00 68.81 98 LEU A O 1
ATOM 778 N N . ARG A 1 99 ? -10.957 1.470 -11.231 1.00 77.56 99 ARG A N 1
ATOM 779 C CA . ARG A 1 99 ? -11.832 0.700 -10.348 1.00 77.56 99 ARG A CA 1
ATOM 780 C C . ARG A 1 99 ? -11.026 0.021 -9.222 1.00 77.56 99 ARG A C 1
ATOM 782 O O . ARG A 1 99 ? -11.237 -1.151 -8.944 1.00 77.56 99 ARG A O 1
ATOM 789 N N . LEU A 1 100 ? -10.077 0.732 -8.606 1.00 85.88 100 LEU A N 1
ATOM 790 C CA . LEU A 1 100 ? -9.274 0.266 -7.477 1.00 85.88 100 LEU A CA 1
ATOM 791 C C . LEU A 1 100 ? -10.000 0.578 -6.165 1.00 85.88 100 LEU A C 1
ATOM 793 O O . LEU A 1 100 ? -10.329 1.732 -5.890 1.00 85.88 100 LEU A O 1
ATOM 797 N N . LYS A 1 101 ? -10.230 -0.448 -5.348 1.00 88.75 101 LYS A N 1
ATOM 798 C CA . LYS A 1 101 ? -10.814 -0.330 -4.009 1.00 88.75 101 LYS A CA 1
ATOM 799 C C . LYS A 1 101 ? -9.879 -0.943 -2.979 1.00 88.75 101 LYS A C 1
ATOM 801 O O . LYS A 1 101 ? -9.251 -1.966 -3.245 1.00 88.75 101 LYS A O 1
ATOM 806 N N . ILE A 1 102 ? -9.816 -0.329 -1.804 1.00 91.44 102 ILE A N 1
ATOM 807 C CA . ILE A 1 102 ? -9.019 -0.819 -0.680 1.00 91.44 102 ILE A CA 1
ATOM 808 C C . ILE A 1 102 ? -9.928 -0.956 0.533 1.00 91.44 102 ILE A C 1
ATOM 810 O O . ILE A 1 102 ? -10.604 0.003 0.902 1.00 91.44 102 ILE A O 1
ATOM 814 N N . PHE A 1 103 ? -9.926 -2.141 1.134 1.00 93.12 103 PHE A N 1
ATOM 815 C CA . PHE A 1 103 ? -10.601 -2.439 2.391 1.00 93.12 103 PHE A CA 1
ATOM 816 C C . PHE A 1 103 ? -9.552 -2.769 3.443 1.00 93.12 103 PHE A C 1
ATOM 818 O O . PHE A 1 103 ? -8.691 -3.617 3.216 1.00 93.12 103 PHE A O 1
ATOM 825 N N . LEU A 1 104 ? -9.625 -2.075 4.574 1.00 93.50 104 LEU A N 1
ATOM 826 C CA . LEU A 1 104 ? -8.769 -2.301 5.732 1.00 93.50 104 LEU A CA 1
ATOM 827 C C . LEU A 1 104 ? -9.667 -2.796 6.864 1.00 93.50 104 LEU A C 1
ATOM 829 O O . LEU A 1 104 ? -10.668 -2.143 7.163 1.00 93.50 104 LEU A O 1
ATOM 833 N N . THR A 1 105 ? -9.325 -3.927 7.469 1.00 93.56 105 THR A N 1
ATOM 834 C CA . THR A 1 105 ? -10.024 -4.478 8.636 1.00 93.56 105 THR A CA 1
ATOM 835 C C . THR A 1 105 ? -9.062 -4.592 9.810 1.00 93.56 105 THR A C 1
ATOM 837 O O . THR A 1 105 ? -7.850 -4.721 9.637 1.00 93.56 105 THR A O 1
ATOM 840 N N . GLY A 1 106 ? -9.607 -4.482 11.016 1.00 92.44 106 GLY A N 1
ATOM 841 C CA . GLY A 1 106 ? -8.852 -4.574 12.257 1.00 92.44 106 GLY A CA 1
ATOM 842 C C . GLY A 1 106 ? -9.647 -4.050 13.446 1.00 92.44 106 GLY A C 1
ATOM 843 O O . GLY A 1 106 ? -10.744 -3.508 13.279 1.00 92.44 106 GLY A O 1
ATOM 844 N N . ARG A 1 107 ? -9.101 -4.205 14.652 1.00 93.62 107 ARG A N 1
ATOM 845 C CA . ARG A 1 107 ? -9.679 -3.622 15.872 1.00 93.62 107 ARG A CA 1
ATOM 846 C C . ARG A 1 107 ? -9.548 -2.092 15.857 1.00 93.62 107 ARG A C 1
ATOM 848 O O . ARG A 1 107 ? -8.591 -1.563 15.295 1.00 93.62 107 ARG A O 1
ATOM 855 N N . PRO A 1 108 ? -10.465 -1.340 16.492 1.00 93.25 108 PRO A N 1
ATOM 856 C CA . PRO A 1 108 ? -10.454 0.126 16.496 1.00 93.25 108 PRO A CA 1
ATOM 857 C C . PRO A 1 108 ? -9.399 0.704 17.463 1.00 93.25 108 PRO A C 1
ATOM 859 O O . PRO A 1 108 ? -9.685 1.581 18.281 1.00 93.25 108 PRO A O 1
ATOM 862 N N . GLU A 1 109 ? -8.163 0.213 17.389 1.00 94.19 109 GLU A N 1
ATOM 863 C CA . GLU A 1 109 ? -7.053 0.653 18.230 1.00 94.19 109 GLU A CA 1
ATOM 864 C C . GLU A 1 109 ? -6.640 2.102 17.919 1.00 94.19 109 GLU A C 1
ATOM 866 O O . GLU A 1 109 ? -6.932 2.666 16.856 1.00 94.19 109 GLU A O 1
ATOM 871 N N . MET A 1 110 ? -5.953 2.741 18.870 1.00 94.31 110 MET A N 1
ATOM 872 C CA . MET A 1 110 ? -5.611 4.165 18.787 1.00 94.31 110 MET A CA 1
ATOM 873 C C . MET A 1 110 ? -4.846 4.552 17.501 1.00 94.31 110 MET A C 1
ATOM 875 O O . MET A 1 110 ? -5.217 5.562 16.893 1.00 94.31 110 MET A O 1
ATOM 879 N N . PRO A 1 111 ? -3.853 3.778 17.011 1.00 93.50 111 PRO A N 1
ATOM 880 C CA . PRO A 1 111 ? -3.137 4.105 15.774 1.00 93.50 111 PRO A CA 1
ATOM 881 C C . PRO A 1 111 ? -4.043 4.127 14.541 1.00 93.50 111 PRO A C 1
ATOM 883 O O . PRO A 1 111 ? -3.913 5.021 13.702 1.00 93.50 111 PRO A O 1
ATOM 886 N N . ILE A 1 112 ? -4.994 3.191 14.460 1.00 93.75 112 ILE A N 1
ATOM 887 C CA . ILE A 1 112 ? -5.974 3.100 13.372 1.00 93.75 112 ILE A CA 1
ATOM 888 C C . ILE A 1 112 ? -6.905 4.310 13.417 1.00 93.75 112 ILE A C 1
ATOM 890 O O . ILE A 1 112 ? -7.047 5.024 12.422 1.00 93.75 112 ILE A O 1
ATOM 894 N N . ARG A 1 113 ? -7.475 4.611 14.591 1.00 94.25 113 ARG A N 1
ATOM 895 C CA . ARG A 1 113 ? -8.372 5.764 14.776 1.00 94.25 113 ARG A CA 1
ATOM 896 C C . ARG A 1 113 ? -7.692 7.084 14.415 1.00 94.25 113 ARG A C 1
ATOM 898 O O . ARG A 1 113 ? -8.276 7.902 13.705 1.00 94.25 113 ARG A O 1
ATOM 905 N N . LEU A 1 114 ? -6.454 7.292 14.867 1.00 94.88 114 LEU A N 1
ATOM 906 C CA . LEU A 1 114 ? -5.678 8.492 14.541 1.00 94.88 114 LEU A CA 1
ATOM 907 C C . LEU A 1 114 ? -5.306 8.555 13.056 1.00 94.88 114 LEU A C 1
ATOM 909 O O . LEU A 1 114 ? -5.408 9.625 12.456 1.00 94.88 114 LEU A O 1
ATOM 913 N N . GLY A 1 115 ? -4.920 7.427 12.454 1.00 94.50 115 GLY A N 1
ATOM 914 C CA . GLY A 1 115 ? -4.614 7.338 11.028 1.00 94.50 115 GLY A CA 1
ATOM 915 C C . GLY A 1 115 ? -5.803 7.747 10.161 1.00 94.50 115 GLY A C 1
ATOM 916 O O . GLY A 1 115 ? -5.656 8.607 9.294 1.00 94.50 115 GLY A O 1
ATOM 917 N N . PHE A 1 116 ? -6.995 7.205 10.436 1.00 94.31 116 PHE A N 1
ATOM 918 C CA . PHE A 1 116 ? -8.217 7.567 9.712 1.00 94.31 116 PHE A CA 1
ATOM 919 C C . PHE A 1 116 ? -8.663 9.007 9.972 1.00 94.31 116 PHE A C 1
ATOM 921 O O . PHE A 1 116 ? -9.068 9.691 9.032 1.00 94.31 116 PHE A O 1
ATOM 928 N N . LYS A 1 117 ? -8.528 9.508 11.207 1.00 94.31 117 LYS A N 1
ATOM 929 C CA . LYS A 1 117 ? -8.782 10.922 11.518 1.00 94.31 117 LYS A CA 1
ATOM 930 C C . LYS A 1 117 ? -7.874 11.855 10.706 1.00 94.31 117 LYS A C 1
ATOM 932 O O . LYS A 1 117 ? -8.331 12.874 10.206 1.00 94.31 117 LYS A O 1
ATOM 937 N N . ALA A 1 118 ? -6.605 11.494 10.512 1.00 94.56 118 ALA A N 1
ATOM 938 C CA . ALA A 1 118 ? -5.655 12.291 9.730 1.00 94.56 118 ALA A CA 1
ATOM 939 C C . ALA A 1 118 ? -5.962 12.327 8.218 1.00 94.56 118 ALA A C 1
ATOM 941 O O . ALA A 1 118 ? -5.449 13.188 7.500 1.00 94.56 118 ALA A O 1
ATOM 942 N N . ILE A 1 119 ? -6.782 11.398 7.719 1.00 93.62 119 ILE A N 1
ATOM 943 C CA . ILE A 1 119 ? -7.217 11.334 6.317 1.00 93.62 119 ILE A CA 1
ATOM 944 C C . ILE A 1 119 ? -8.731 11.535 6.171 1.00 93.62 119 ILE A C 1
ATOM 946 O O . ILE A 1 119 ? -9.328 11.044 5.210 1.00 93.62 119 ILE A O 1
ATOM 950 N N . GLU A 1 120 ? -9.360 12.233 7.119 1.00 92.44 120 GLU A N 1
ATOM 951 C CA . GLU A 1 120 ? -10.792 12.519 7.093 1.00 92.44 120 GLU A CA 1
ATOM 952 C C . GLU A 1 120 ? -11.230 13.091 5.734 1.00 92.44 120 GLU A C 1
ATOM 954 O O . GLU A 1 120 ? -10.526 13.874 5.090 1.00 92.44 120 GLU A O 1
ATOM 959 N N . GLY A 1 121 ? -12.364 12.600 5.230 1.00 87.62 121 GLY A N 1
ATOM 960 C CA . GLY A 1 121 ? -12.866 12.934 3.897 1.00 87.62 121 GLY A CA 1
ATOM 961 C C . GLY A 1 121 ? -12.156 12.235 2.728 1.00 87.62 121 GLY A C 1
ATOM 962 O O . GLY A 1 121 ? -12.556 12.455 1.583 1.00 87.62 121 GLY A O 1
ATOM 963 N N . LYS A 1 122 ? -11.135 11.388 2.959 1.00 87.75 122 LYS A N 1
ATOM 964 C CA . LYS A 1 122 ? -10.432 10.607 1.912 1.00 87.75 122 LYS A CA 1
ATOM 965 C C . LYS A 1 122 ? -10.814 9.124 1.840 1.00 87.75 122 LYS A C 1
ATOM 967 O O . LYS A 1 122 ? -10.270 8.415 0.997 1.00 87.75 122 LYS A O 1
ATOM 972 N N . TYR A 1 123 ? -11.758 8.668 2.655 1.00 86.25 123 TYR A N 1
ATOM 973 C CA . TYR A 1 123 ? -12.308 7.309 2.634 1.00 86.25 123 TYR A CA 1
ATOM 974 C C . TYR A 1 123 ? -13.838 7.347 2.476 1.00 86.25 123 TYR A C 1
ATOM 976 O O . TYR A 1 123 ? -14.458 8.379 2.717 1.00 86.25 123 TYR A O 1
ATOM 984 N N . GLN A 1 124 ? -14.442 6.246 2.014 1.00 82.88 124 GLN A N 1
ATOM 985 C CA . GLN A 1 124 ? -15.893 6.168 1.757 1.00 82.88 124 GLN A CA 1
ATOM 986 C C . GLN A 1 124 ? -16.702 5.679 2.962 1.00 82.88 124 GLN A C 1
ATOM 988 O O . GLN A 1 124 ? -17.870 6.025 3.088 1.00 82.88 124 GLN A O 1
ATOM 993 N N . GLY A 1 125 ? -16.096 4.882 3.838 1.00 81.75 125 GLY A N 1
ATOM 994 C CA . GLY A 1 125 ? -16.746 4.363 5.031 1.00 81.75 125 GLY A CA 1
ATOM 995 C C . GLY A 1 125 ? -15.720 3.966 6.078 1.00 81.75 125 GLY A C 1
ATOM 996 O O . GLY A 1 125 ? -14.596 3.592 5.742 1.00 81.75 125 GLY A O 1
ATOM 997 N N . LEU A 1 126 ? -16.122 4.086 7.336 1.00 84.44 126 LEU A N 1
ATOM 998 C CA . LEU A 1 126 ? -15.378 3.640 8.502 1.00 84.44 126 LEU A CA 1
ATOM 999 C C . LEU A 1 126 ? -16.399 3.091 9.497 1.00 84.44 126 LEU A C 1
ATOM 1001 O O . LEU A 1 126 ? -17.344 3.790 9.856 1.00 84.44 126 LEU A O 1
ATOM 1005 N N . ILE A 1 127 ? -16.216 1.836 9.895 1.00 81.19 127 ILE A N 1
ATOM 1006 C CA . ILE A 1 127 ? -17.016 1.161 10.916 1.00 81.19 127 ILE A CA 1
ATOM 1007 C C . ILE A 1 127 ? -16.035 0.849 12.044 1.00 81.19 127 ILE A C 1
ATOM 1009 O O . ILE A 1 127 ? -15.012 0.213 11.787 1.00 81.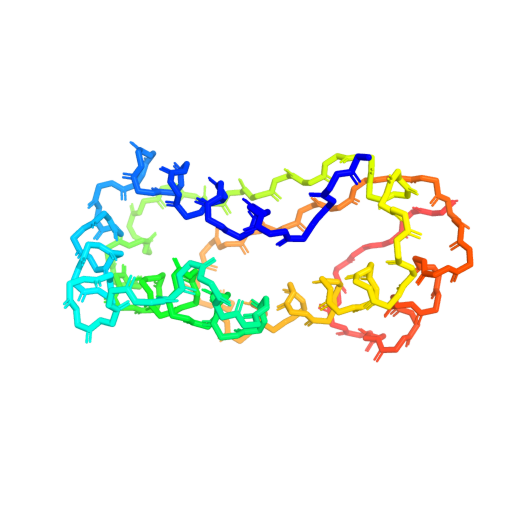19 127 ILE A O 1
ATOM 1013 N N . LEU A 1 128 ? -16.301 1.372 13.241 1.00 70.94 128 LEU A N 1
ATOM 1014 C CA . LEU A 1 128 ? -15.476 1.201 14.441 1.00 70.94 128 LEU A CA 1
ATOM 1015 C C . LEU A 1 128 ? -16.266 0.469 15.518 1.00 70.94 128 LEU A C 1
ATOM 1017 O O . LEU A 1 128 ? -17.485 0.741 15.614 1.00 70.94 128 LEU A O 1
#

Secondary structure (DSSP, 8-state):
--TTTSHHHHHHHHHHHH-HHHHHHHHHHHHH-TTGGGS-HHHHHIIIIIHHHHHTHHHHHHSPPEEEEE--GGG-S-HHHHHHHHHHHHGGGGGTTS-EEEEE-----HHHHHHHHHTTTSSS----